Protein AF-A0A5N9G1X0-F1 (afdb_monomer_lite)

Radius of gyration: 13.55 Å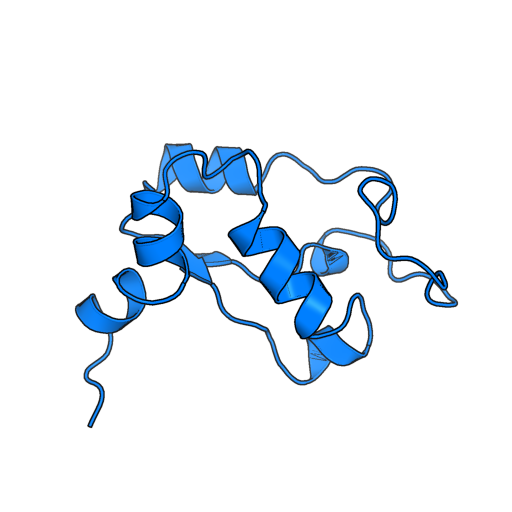; chains: 1; bounding box: 32×28×38 Å

Sequence (94 aa):
YIKIHGLGEFNNRPNALKERFDRDFFDDIPPLLEMAKDSFGYKKIMWGSDYPPVSGREGYRNAMKTAIDNPVFTEPIEVDWIMGRTALTLFDFV

Secondary structure (DSSP, 8-state):
-EEE--GGGGSPPPSS--SS--TTSSS---SHHHHHHHHH-GGGEEE---TTGGGGTT-HHHHHHHHHT-TT--SHHHHHIIIIIHHHHHS---

Structure (mmCIF, N/CA/C/O backbone):
data_AF-A0A5N9G1X0-F1
#
_entry.id   AF-A0A5N9G1X0-F1
#
loop_
_atom_site.group_PDB
_atom_site.id
_atom_site.type_symbol
_atom_site.label_atom_id
_atom_site.label_alt_id
_atom_site.label_comp_id
_atom_site.label_asym_id
_atom_site.label_entity_id
_atom_site.label_seq_id
_atom_site.pdbx_PDB_ins_code
_atom_site.Cartn_x
_atom_site.Cartn_y
_atom_site.Cartn_z
_atom_site.occupancy
_atom_site.B_iso_or_equiv
_atom_site.auth_seq_id
_atom_site.auth_comp_id
_atom_site.auth_asym_id
_atom_site.auth_atom_id
_atom_site.pdbx_PDB_model_num
ATOM 1 N N . TYR A 1 1 ? -11.800 -1.988 3.261 1.00 94.75 1 TYR A N 1
ATOM 2 C CA . TYR A 1 1 ? -10.367 -2.163 3.548 1.00 94.75 1 TYR A CA 1
ATOM 3 C C . TYR A 1 1 ? -9.715 -2.775 2.333 1.00 94.75 1 TYR A C 1
ATOM 5 O O . TYR A 1 1 ? -10.398 -3.505 1.624 1.00 94.75 1 TYR A O 1
ATOM 13 N N . ILE A 1 2 ? -8.450 -2.462 2.081 1.00 96.69 2 ILE A N 1
ATOM 14 C CA . ILE A 1 2 ? -7.699 -2.997 0.945 1.00 96.69 2 ILE A CA 1
ATOM 15 C C . ILE A 1 2 ? -6.270 -3.333 1.368 1.00 96.69 2 ILE A C 1
ATOM 17 O O . ILE A 1 2 ? -5.672 -2.629 2.185 1.00 96.69 2 ILE A O 1
ATOM 21 N N . LYS A 1 3 ? -5.740 -4.421 0.809 1.00 95.69 3 LYS A N 1
ATOM 22 C CA . LYS A 1 3 ? -4.332 -4.795 0.915 1.00 95.69 3 LYS A CA 1
ATOM 23 C C . LYS A 1 3 ? -3.599 -4.344 -0.342 1.00 95.69 3 LYS A C 1
ATO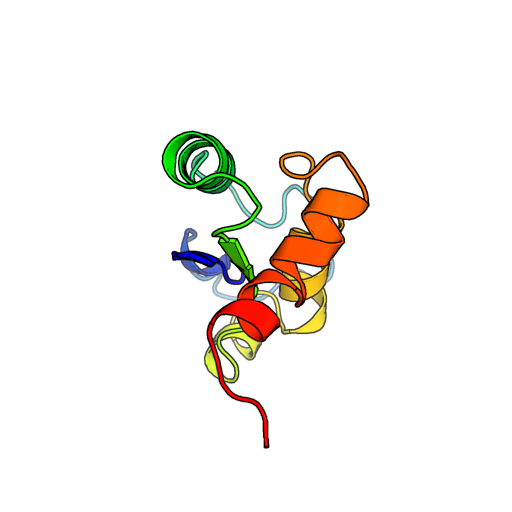M 25 O O . LYS A 1 3 ? -4.040 -4.662 -1.442 1.00 95.69 3 LYS A O 1
ATOM 30 N N . ILE A 1 4 ? -2.478 -3.654 -0.170 1.00 94.25 4 ILE A N 1
ATOM 31 C CA . ILE A 1 4 ? -1.507 -3.371 -1.231 1.00 94.25 4 ILE A CA 1
ATOM 32 C C . ILE A 1 4 ? -0.300 -4.303 -1.089 1.00 94.25 4 ILE A C 1
ATOM 34 O O . ILE A 1 4 ? 0.003 -4.787 0.003 1.00 94.25 4 ILE A O 1
ATOM 38 N N . HIS A 1 5 ? 0.371 -4.582 -2.199 1.00 91.88 5 HIS A N 1
ATOM 39 C CA . HIS A 1 5 ? 1.549 -5.447 -2.273 1.00 91.88 5 HIS A CA 1
ATOM 40 C C . HIS A 1 5 ? 2.639 -4.799 -3.124 1.00 91.88 5 HIS A C 1
ATOM 42 O O . HIS A 1 5 ? 2.543 -3.624 -3.477 1.00 91.88 5 HIS A O 1
ATOM 48 N N . GLY A 1 6 ? 3.678 -5.569 -3.444 1.00 88.38 6 GLY A N 1
ATOM 49 C CA . GLY A 1 6 ? 4.704 -5.150 -4.388 1.00 88.38 6 GLY A CA 1
ATOM 50 C C . GLY A 1 6 ? 4.123 -4.714 -5.741 1.00 88.38 6 GLY A C 1
ATOM 51 O O . GLY A 1 6 ? 3.179 -5.326 -6.248 1.00 88.38 6 GLY A O 1
ATOM 52 N N . LEU A 1 7 ? 4.672 -3.644 -6.322 1.00 83.19 7 LEU A N 1
ATOM 53 C CA . LEU A 1 7 ? 4.206 -3.074 -7.594 1.00 83.19 7 LEU A CA 1
ATOM 54 C C . LEU A 1 7 ? 4.565 -3.938 -8.810 1.00 83.19 7 LEU A C 1
ATOM 56 O O . LEU A 1 7 ? 4.042 -3.716 -9.904 1.00 83.19 7 LEU A O 1
ATOM 60 N N . GLY A 1 8 ? 5.413 -4.953 -8.632 1.00 80.12 8 GLY A N 1
ATOM 61 C CA . GLY A 1 8 ? 5.781 -5.860 -9.709 1.00 80.12 8 GLY A CA 1
ATOM 62 C C . GLY A 1 8 ? 4.640 -6.716 -10.222 1.00 80.12 8 GLY A C 1
ATOM 63 O O . GLY A 1 8 ? 4.745 -7.224 -11.333 1.00 80.12 8 GLY A O 1
ATOM 64 N N . GLU A 1 9 ? 3.544 -6.849 -9.479 1.00 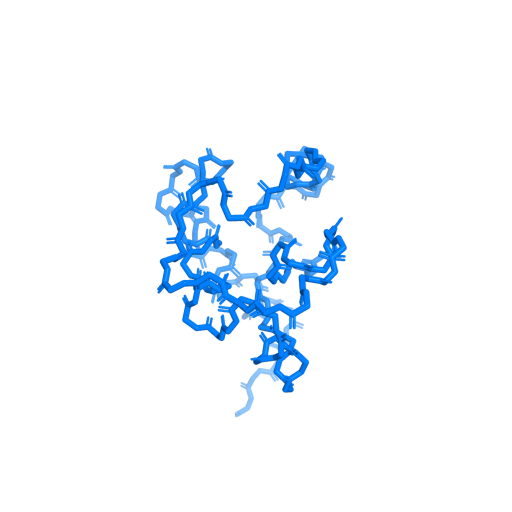81.31 9 GLU A N 1
ATOM 65 C CA . GLU A 1 9 ? 2.327 -7.527 -9.942 1.00 81.31 9 GLU A CA 1
ATOM 66 C C . GLU A 1 9 ? 1.581 -6.749 -11.037 1.00 81.31 9 GLU A C 1
ATOM 68 O O . GLU A 1 9 ? 0.878 -7.358 -11.839 1.00 81.31 9 GLU A O 1
ATOM 73 N N . PHE A 1 10 ? 1.757 -5.426 -11.118 1.00 78.81 10 PHE A N 1
ATOM 74 C CA . PHE A 1 10 ? 1.112 -4.590 -12.143 1.00 78.81 10 PHE A CA 1
ATOM 75 C C . PHE A 1 10 ? 1.862 -4.580 -13.474 1.00 78.81 10 PHE A C 1
ATOM 77 O O . PHE A 1 10 ? 1.354 -4.072 -14.469 1.00 78.81 10 PHE A O 1
ATOM 84 N N . ASN A 1 11 ? 3.067 -5.145 -13.489 1.00 77.19 11 ASN A N 1
ATOM 85 C CA . ASN A 1 11 ? 3.972 -5.105 -14.621 1.00 77.19 11 ASN A CA 1
ATOM 86 C C . ASN A 1 11 ? 4.190 -6.503 -15.199 1.00 77.19 11 ASN A C 1
ATOM 88 O O . ASN A 1 11 ? 4.105 -7.524 -14.502 1.00 77.19 11 ASN A O 1
ATOM 92 N N . ASN A 1 12 ? 4.537 -6.546 -16.486 1.00 78.75 12 ASN A N 1
ATOM 93 C CA . ASN A 1 12 ? 5.022 -7.774 -17.098 1.00 78.75 12 ASN A CA 1
ATOM 94 C C . ASN A 1 12 ? 6.274 -8.239 -16.358 1.00 78.75 12 ASN A C 1
ATOM 96 O O . ASN A 1 12 ? 7.207 -7.468 -16.129 1.00 78.75 12 ASN A O 1
ATOM 100 N N . ARG A 1 13 ? 6.295 -9.517 -15.975 1.00 76.38 13 ARG A N 1
ATOM 101 C CA . ARG A 1 13 ? 7.452 -10.082 -15.287 1.00 76.38 13 ARG A CA 1
ATOM 102 C C . ARG A 1 13 ? 8.647 -10.073 -16.247 1.00 76.38 13 ARG A C 1
ATOM 104 O O . ARG A 1 13 ? 8.554 -10.695 -17.307 1.00 76.38 13 ARG A O 1
ATOM 111 N N . PRO A 1 14 ? 9.767 -9.422 -15.897 1.00 74.38 14 PRO A N 1
ATOM 112 C CA . PRO A 1 14 ? 10.938 -9.433 -16.755 1.00 74.38 14 PRO A CA 1
ATOM 113 C C . PRO A 1 14 ? 11.566 -10.832 -16.776 1.00 74.38 14 PRO A C 1
ATOM 115 O O . PRO A 1 14 ? 11.547 -11.554 -15.777 1.00 74.38 14 PRO A O 1
ATOM 118 N N . ASN A 1 15 ? 12.165 -11.201 -17.911 1.00 78.00 15 ASN A N 1
ATOM 119 C CA . ASN A 1 15 ? 12.851 -12.491 -18.073 1.00 78.00 15 ASN A CA 1
ATOM 120 C C . ASN A 1 15 ? 14.054 -12.645 -17.121 1.00 78.00 15 ASN A C 1
ATOM 122 O O . ASN A 1 15 ? 14.424 -13.763 -16.770 1.00 78.00 15 ASN A O 1
ATOM 126 N N . ALA A 1 16 ? 14.653 -11.529 -16.700 1.00 79.06 16 ALA A N 1
ATOM 127 C CA . ALA A 1 16 ? 15.699 -11.467 -15.688 1.00 79.06 16 ALA A CA 1
ATOM 128 C C . ALA A 1 16 ? 15.537 -10.191 -14.852 1.00 79.06 16 ALA A C 1
ATOM 130 O O . ALA A 1 16 ? 15.141 -9.148 -15.373 1.00 79.06 16 ALA A O 1
ATOM 131 N N . LEU A 1 17 ? 15.850 -10.270 -13.558 1.00 75.25 17 LEU A N 1
ATOM 132 C CA . LEU A 1 17 ? 15.823 -9.104 -12.676 1.00 75.25 17 LEU A CA 1
ATOM 133 C C . LEU A 1 17 ? 17.018 -8.194 -12.964 1.00 75.25 17 LEU A C 1
ATOM 135 O O . LEU A 1 17 ? 18.139 -8.671 -13.154 1.00 75.25 17 LEU A O 1
ATOM 139 N N . LYS A 1 18 ? 16.777 -6.880 -12.972 1.00 73.88 18 LYS A N 1
ATOM 140 C CA . LYS A 1 18 ? 17.849 -5.882 -13.030 1.00 73.88 18 LYS A CA 1
ATOM 141 C C . LYS A 1 18 ? 18.672 -5.958 -11.736 1.00 73.88 18 LYS A C 1
ATOM 143 O O . LYS A 1 18 ? 18.124 -6.194 -10.662 1.00 73.88 18 LYS A O 1
ATOM 148 N N . GLU A 1 19 ? 19.980 -5.717 -11.832 1.00 75.00 19 GLU A N 1
ATOM 149 C CA . GLU A 1 19 ? 20.888 -5.691 -10.669 1.00 75.00 19 GLU A CA 1
ATOM 150 C C . GLU A 1 19 ? 20.465 -4.637 -9.632 1.00 75.00 19 GLU A C 1
ATOM 152 O O . GLU A 1 19 ? 20.630 -4.821 -8.425 1.00 75.00 19 GLU A O 1
ATOM 157 N N . ARG A 1 20 ? 19.894 -3.525 -10.106 1.00 74.19 20 ARG A N 1
ATOM 158 C CA . ARG A 1 20 ? 19.431 -2.415 -9.277 1.00 74.19 20 ARG A CA 1
ATOM 159 C C . ARG A 1 20 ? 17.916 -2.307 -9.338 1.00 74.19 20 ARG A C 1
ATOM 161 O O . ARG A 1 20 ? 17.323 -2.395 -10.408 1.00 74.19 20 ARG A O 1
ATOM 168 N N . PHE A 1 21 ? 17.321 -2.095 -8.168 1.00 74.38 21 PHE A N 1
ATOM 169 C CA . PHE A 1 21 ? 15.924 -1.717 -8.019 1.00 74.38 21 PHE A CA 1
ATOM 170 C C . PHE A 1 21 ? 15.859 -0.199 -7.822 1.00 74.38 21 PHE A C 1
ATOM 172 O O . PHE A 1 21 ? 16.262 0.305 -6.771 1.00 74.38 21 PHE A O 1
ATOM 179 N N . ASP A 1 22 ? 15.426 0.519 -8.854 1.00 72.88 22 ASP A N 1
ATOM 180 C CA . ASP A 1 22 ? 15.267 1.974 -8.883 1.00 72.88 22 ASP A CA 1
ATOM 181 C C . ASP A 1 22 ? 13.844 2.365 -9.326 1.00 72.88 22 ASP A C 1
ATOM 183 O O . ASP A 1 22 ? 12.956 1.516 -9.420 1.00 72.88 22 ASP A O 1
ATOM 187 N N . ARG A 1 23 ? 13.586 3.666 -9.522 1.00 64.81 23 ARG A N 1
ATOM 188 C CA . ARG A 1 23 ? 12.245 4.158 -9.888 1.00 64.81 23 ARG A CA 1
ATOM 189 C C . ARG A 1 23 ? 11.811 3.733 -11.293 1.00 64.81 23 ARG A C 1
ATOM 191 O O . ARG A 1 23 ? 10.614 3.654 -11.528 1.00 64.81 23 ARG A O 1
ATOM 198 N N . ASP A 1 24 ? 12.770 3.400 -12.153 1.00 68.75 24 ASP A N 1
ATOM 199 C CA . ASP A 1 24 ? 12.558 2.947 -13.532 1.00 68.75 24 ASP A CA 1
ATOM 200 C C . ASP A 1 24 ? 12.656 1.409 -13.620 1.00 68.75 24 ASP A C 1
ATOM 202 O O . ASP A 1 24 ? 12.877 0.806 -14.681 1.00 68.75 24 ASP A O 1
ATOM 206 N N . PHE A 1 25 ? 12.550 0.729 -12.469 1.00 72.88 25 PHE A N 1
ATOM 207 C CA . PHE A 1 25 ? 12.532 -0.726 -12.418 1.00 72.88 25 PHE A CA 1
ATOM 208 C C . PHE A 1 25 ? 11.313 -1.285 -13.159 1.00 72.88 25 PHE A C 1
ATOM 210 O O . PHE A 1 25 ? 11.421 -2.328 -13.804 1.00 72.88 25 PHE A O 1
ATOM 217 N N . PHE A 1 26 ? 10.197 -0.560 -13.100 1.00 73.81 26 PHE A N 1
ATOM 218 C CA . PHE A 1 26 ? 8.958 -0.834 -13.817 1.00 73.81 26 PHE A CA 1
ATOM 219 C C . PHE A 1 26 ? 8.758 0.194 -14.934 1.00 73.81 26 PHE A C 1
ATOM 221 O O . PHE A 1 26 ? 9.179 1.336 -14.775 1.00 73.81 26 PHE A O 1
ATOM 228 N N . ASP A 1 27 ? 8.137 -0.215 -16.043 1.00 74.81 27 ASP A N 1
ATOM 229 C CA . ASP A 1 27 ? 7.957 0.655 -17.213 1.00 74.81 27 ASP A CA 1
ATOM 230 C C . ASP A 1 27 ? 6.929 1.759 -16.926 1.00 74.81 27 ASP A C 1
ATOM 232 O O . ASP A 1 27 ? 7.261 2.940 -16.894 1.00 74.81 27 ASP A O 1
ATOM 236 N N . ASP A 1 28 ? 5.679 1.357 -16.695 1.00 77.31 28 ASP A N 1
ATOM 237 C CA . ASP A 1 28 ? 4.564 2.241 -16.372 1.00 77.31 28 ASP A CA 1
ATOM 238 C C . ASP A 1 28 ? 3.745 1.590 -15.258 1.00 77.31 28 ASP A C 1
ATOM 240 O O . ASP A 1 28 ? 3.228 0.480 -15.408 1.00 77.31 28 ASP A O 1
ATOM 244 N N . 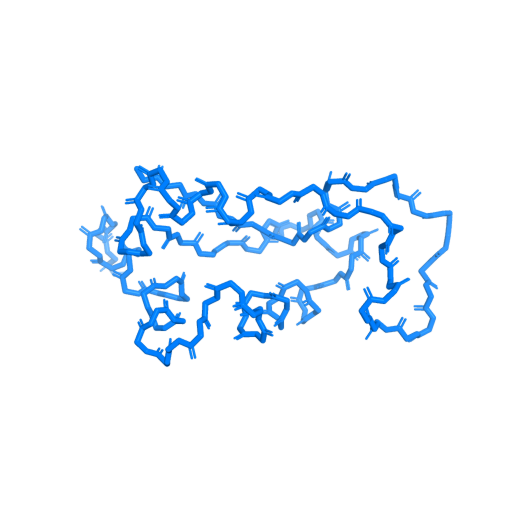ILE A 1 29 ? 3.668 2.259 -14.108 1.00 77.94 29 ILE A N 1
ATOM 245 C CA . ILE A 1 29 ? 2.845 1.808 -12.990 1.00 77.94 29 ILE A CA 1
ATOM 246 C C . ILE A 1 29 ? 1.564 2.640 -13.025 1.00 77.94 29 ILE A C 1
ATOM 248 O O . ILE A 1 29 ? 1.629 3.845 -12.771 1.00 77.94 29 ILE A O 1
ATOM 252 N N . PRO A 1 30 ? 0.393 2.028 -13.279 1.00 83.56 30 PRO A N 1
ATOM 253 C CA . PRO A 1 30 ? -0.864 2.760 -13.231 1.00 83.56 30 PRO A CA 1
ATOM 254 C C . PRO A 1 30 ? -1.074 3.374 -11.832 1.00 83.56 30 PRO A C 1
ATOM 256 O O . PRO A 1 30 ? -0.600 2.790 -10.851 1.00 83.56 30 PRO A O 1
ATOM 259 N N . PRO A 1 31 ? -1.817 4.492 -11.697 1.00 90.38 31 PRO A N 1
ATOM 260 C CA . PRO A 1 31 ? -1.945 5.265 -10.452 1.00 90.38 31 PRO A CA 1
ATOM 261 C C . PRO A 1 31 ? -2.867 4.591 -9.413 1.00 90.38 31 PRO A C 1
ATOM 263 O O . PRO A 1 31 ? -3.789 5.182 -8.850 1.00 90.38 31 PRO A O 1
ATOM 266 N N . LEU A 1 32 ? -2.684 3.289 -9.196 1.00 90.00 32 LEU A N 1
ATOM 267 C CA . LEU A 1 32 ? -3.546 2.450 -8.370 1.00 90.00 32 LEU A CA 1
ATOM 268 C C . LEU A 1 32 ? -3.405 2.781 -6.888 1.00 90.00 32 LEU A C 1
ATOM 270 O O . LEU A 1 32 ? -4.364 2.610 -6.138 1.00 90.00 32 LEU A O 1
ATOM 274 N N . LEU A 1 33 ? -2.232 3.249 -6.458 1.00 91.88 33 LEU A N 1
ATOM 275 C CA . LEU A 1 33 ? -2.016 3.656 -5.072 1.00 91.88 33 LEU A CA 1
ATOM 276 C C . LEU A 1 33 ? -2.741 4.967 -4.767 1.00 91.88 33 LEU A C 1
ATOM 278 O O . LEU A 1 33 ? -3.379 5.071 -3.721 1.00 91.88 33 LEU A O 1
ATOM 282 N N . GLU A 1 34 ? -2.706 5.922 -5.691 1.00 94.94 34 GLU A N 1
ATOM 283 C CA . GLU A 1 34 ? -3.460 7.172 -5.649 1.00 94.94 34 GLU A CA 1
ATOM 284 C C . GLU A 1 34 ? -4.957 6.867 -5.594 1.00 94.94 34 GLU A C 1
ATOM 286 O O . GLU A 1 34 ? -5.642 7.265 -4.653 1.00 94.94 34 GLU A O 1
ATOM 291 N N . MET A 1 35 ? -5.448 6.040 -6.523 1.00 95.94 35 MET A N 1
ATOM 292 C CA . MET A 1 35 ? -6.850 5.615 -6.554 1.00 95.94 35 MET A CA 1
ATOM 293 C C . MET A 1 35 ? -7.272 4.903 -5.262 1.00 95.94 35 MET A C 1
ATOM 295 O O . MET A 1 35 ? -8.382 5.119 -4.765 1.00 95.94 35 MET A O 1
ATOM 299 N N . ALA A 1 36 ? -6.405 4.053 -4.702 1.00 95.12 36 ALA A N 1
ATOM 300 C CA . ALA A 1 36 ? -6.671 3.371 -3.442 1.00 95.12 36 ALA A CA 1
ATOM 301 C C . ALA A 1 36 ? -6.738 4.363 -2.275 1.00 95.12 36 ALA A C 1
ATOM 303 O O . ALA A 1 36 ? -7.653 4.271 -1.451 1.00 95.12 36 ALA A O 1
ATOM 304 N N . LYS A 1 37 ? -5.809 5.324 -2.209 1.00 96.12 37 LYS A N 1
ATOM 305 C CA . LYS A 1 37 ? -5.796 6.371 -1.182 1.00 96.12 37 LYS A CA 1
ATOM 306 C C . LYS A 1 37 ? -7.054 7.232 -1.258 1.00 96.12 37 LYS A C 1
ATOM 308 O O . LYS A 1 37 ? -7.699 7.407 -0.226 1.00 96.12 37 LYS A O 1
ATOM 313 N N . ASP A 1 38 ? -7.444 7.671 -2.450 1.00 97.62 38 ASP A N 1
ATOM 314 C CA . ASP A 1 38 ? -8.630 8.506 -2.670 1.00 97.62 38 ASP A CA 1
ATOM 315 C C . ASP A 1 38 ? -9.932 7.766 -2.335 1.00 97.62 38 ASP A C 1
ATOM 317 O O . ASP A 1 38 ? -10.836 8.326 -1.715 1.00 97.62 38 ASP A O 1
ATOM 321 N N . SER A 1 39 ? -10.025 6.483 -2.693 1.00 97.94 39 SER A N 1
ATOM 322 C CA . SER A 1 39 ? -11.259 5.704 -2.522 1.00 97.94 39 SER A CA 1
ATOM 323 C C . SER A 1 39 ? -11.441 5.159 -1.103 1.00 97.94 39 SER A C 1
ATOM 325 O O . SER A 1 39 ? -12.558 5.113 -0.584 1.00 97.94 39 SER A O 1
ATOM 327 N N . PHE A 1 40 ? -10.363 4.694 -0.466 1.00 97.62 40 PHE A N 1
ATOM 328 C CA . PHE A 1 40 ? -10.437 4.018 0.835 1.00 97.62 40 PHE A CA 1
ATOM 329 C C . PHE A 1 40 ? -9.983 4.899 2.002 1.00 97.62 40 PHE A C 1
ATOM 331 O O . PHE A 1 40 ? -10.457 4.704 3.126 1.00 97.62 40 PHE A O 1
ATOM 338 N N . GLY A 1 41 ? -9.076 5.845 1.757 1.00 97.50 41 GLY A N 1
ATOM 339 C CA . GLY A 1 41 ? -8.320 6.548 2.788 1.00 97.50 41 GLY A CA 1
ATOM 340 C C . GLY A 1 41 ? -7.224 5.674 3.410 1.00 97.50 41 GLY A C 1
ATOM 341 O O . GLY A 1 41 ? -7.401 4.471 3.620 1.00 97.50 41 GLY A O 1
ATOM 342 N N . TYR A 1 42 ? -6.093 6.286 3.776 1.00 96.62 42 TYR A N 1
ATOM 343 C CA . TYR A 1 42 ? -4.900 5.572 4.264 1.00 96.62 42 TYR A CA 1
ATOM 344 C C . TYR A 1 42 ? -5.161 4.671 5.489 1.00 96.62 42 TYR A C 1
ATOM 346 O O . TYR A 1 42 ? -4.561 3.609 5.609 1.00 96.62 42 TYR A O 1
ATOM 354 N N . LYS A 1 43 ? -6.119 5.022 6.363 1.00 98.00 43 LYS A N 1
ATOM 355 C CA . LYS A 1 43 ? -6.493 4.222 7.553 1.00 98.00 43 LYS A CA 1
ATOM 356 C C . LYS A 1 43 ? -7.200 2.900 7.231 1.00 98.00 43 LYS A C 1
ATOM 358 O O . LYS A 1 43 ? -7.509 2.129 8.135 1.00 98.00 43 LYS A O 1
ATOM 363 N N . LYS A 1 44 ? -7.546 2.670 5.962 1.00 98.12 44 LYS A N 1
ATOM 364 C CA . LYS A 1 44 ? -8.186 1.438 5.480 1.00 98.12 44 LYS A CA 1
ATOM 365 C C . LYS A 1 44 ? -7.308 0.671 4.489 1.00 98.12 44 LYS A C 1
ATOM 367 O O . LYS A 1 44 ? -7.790 -0.304 3.905 1.00 98.12 44 LYS A O 1
ATOM 372 N N . ILE A 1 45 ? -6.056 1.095 4.320 1.00 97.75 45 ILE A N 1
ATOM 373 C CA . ILE A 1 45 ? -5.039 0.451 3.490 1.00 97.75 45 ILE A CA 1
ATOM 374 C C . ILE A 1 45 ? -4.052 -0.270 4.411 1.00 97.75 45 ILE A C 1
ATOM 376 O O . ILE A 1 45 ? -3.648 0.279 5.435 1.00 97.75 45 ILE A O 1
ATOM 380 N N . MET A 1 46 ? -3.669 -1.493 4.053 1.00 97.50 46 MET A N 1
ATOM 381 C CA . MET A 1 46 ? -2.595 -2.240 4.710 1.00 97.50 46 MET A CA 1
ATOM 382 C C . MET A 1 46 ? -1.619 -2.789 3.672 1.00 97.50 46 MET A C 1
ATOM 384 O O . MET A 1 46 ? -2.029 -3.182 2.581 1.00 97.50 46 MET A O 1
ATOM 388 N N . TRP A 1 47 ? -0.340 -2.853 4.005 1.00 96.81 47 TRP A N 1
ATOM 389 C CA . TRP A 1 47 ? 0.656 -3.529 3.190 1.00 96.81 47 TRP A CA 1
ATOM 390 C C . TRP A 1 47 ? 0.743 -5.010 3.562 1.00 96.81 47 TRP A C 1
ATOM 392 O O . TRP A 1 47 ? 0.706 -5.379 4.734 1.00 96.81 47 TRP A O 1
ATOM 402 N N . GLY A 1 48 ? 0.887 -5.864 2.554 1.00 96.38 48 GLY A N 1
ATOM 403 C CA . GLY A 1 48 ? 1.214 -7.273 2.726 1.00 96.38 48 GLY A CA 1
ATOM 404 C C . GLY A 1 48 ? 2.130 -7.742 1.605 1.00 96.38 48 GLY A C 1
ATOM 405 O O . GLY A 1 48 ? 1.884 -7.456 0.434 1.00 96.38 48 GLY A O 1
ATOM 406 N N . SER A 1 49 ? 3.176 -8.484 1.953 1.00 94.56 49 SER A N 1
ATOM 407 C CA . SER A 1 49 ? 4.260 -8.815 1.023 1.00 94.56 49 SER A CA 1
ATOM 408 C C . SER A 1 49 ? 3.845 -9.694 -0.151 1.00 94.56 49 SER A C 1
ATOM 410 O O . SER A 1 49 ? 4.465 -9.598 -1.198 1.00 94.56 49 SER A O 1
ATOM 412 N N . ASP A 1 50 ? 2.828 -10.543 0.016 1.00 93.38 50 ASP A N 1
ATOM 413 C CA . ASP A 1 50 ? 2.560 -11.653 -0.909 1.00 93.38 50 ASP A CA 1
ATOM 414 C C . ASP A 1 50 ? 3.746 -12.625 -1.030 1.00 93.38 50 ASP A C 1
ATOM 416 O O . ASP A 1 50 ? 4.113 -13.098 -2.102 1.00 93.38 50 ASP A O 1
ATOM 420 N N . TYR A 1 51 ? 4.409 -12.906 0.092 1.00 92.69 51 TYR A N 1
ATOM 421 C CA . TYR A 1 51 ? 5.402 -13.973 0.151 1.00 92.69 51 TYR A CA 1
ATOM 422 C C . TYR A 1 51 ? 4.725 -15.359 0.099 1.00 92.69 51 TYR A C 1
ATOM 424 O O . TYR A 1 51 ? 3.729 -15.551 0.801 1.00 92.69 51 TYR A O 1
ATOM 432 N N . PRO A 1 52 ? 5.257 -16.350 -0.656 1.00 92.88 52 PRO A N 1
ATOM 433 C CA . PRO A 1 52 ? 6.501 -16.329 -1.442 1.00 92.88 52 PRO A CA 1
ATOM 434 C C . PRO A 1 52 ? 6.479 -15.715 -2.864 1.00 92.88 52 PRO A C 1
ATOM 436 O O . PRO A 1 52 ? 7.581 -15.416 -3.335 1.00 92.88 52 PRO A O 1
ATOM 439 N N . PRO A 1 53 ? 5.344 -15.498 -3.570 1.00 88.94 53 PRO A N 1
ATOM 440 C CA . PRO A 1 53 ? 5.340 -14.940 -4.932 1.00 88.94 53 PRO A CA 1
ATOM 441 C C . PRO A 1 53 ? 6.238 -13.715 -5.167 1.00 88.94 53 PRO A C 1
ATOM 443 O O . PRO A 1 53 ? 6.992 -13.686 -6.144 1.00 88.94 53 PRO A O 1
ATOM 446 N N . VAL A 1 54 ? 6.250 -12.755 -4.237 1.00 90.00 54 VAL A N 1
ATOM 447 C CA . VAL A 1 54 ? 7.042 -11.513 -4.345 1.00 90.00 54 VAL A CA 1
ATOM 448 C C . VAL A 1 54 ? 8.545 -11.745 -4.542 1.00 90.00 54 VAL A C 1
ATOM 450 O O . VAL A 1 54 ? 9.227 -10.927 -5.158 1.00 90.00 54 VAL A O 1
ATOM 453 N N . SER A 1 55 ? 9.085 -12.877 -4.074 1.00 88.75 55 SER A N 1
ATOM 454 C CA . SER A 1 55 ? 10.497 -13.241 -4.257 1.00 88.75 55 SER A CA 1
ATOM 455 C C . SER A 1 55 ? 10.882 -13.461 -5.719 1.00 88.75 55 SER A C 1
ATOM 457 O O . SER A 1 55 ? 12.039 -13.258 -6.070 1.00 88.75 55 SER A O 1
ATOM 459 N N . GLY A 1 56 ? 9.935 -13.868 -6.570 1.00 84.50 56 GLY A N 1
ATOM 460 C CA . GLY A 1 56 ? 10.164 -14.080 -8.001 1.00 84.50 56 GLY A CA 1
ATOM 461 C C . GLY A 1 56 ? 10.052 -12.813 -8.853 1.00 84.50 56 GLY A C 1
ATOM 462 O O . GLY A 1 56 ? 10.268 -12.891 -10.068 1.00 84.50 56 GLY A O 1
ATOM 463 N N . ARG A 1 57 ? 9.685 -11.687 -8.233 1.00 85.44 57 ARG A N 1
ATOM 464 C CA . ARG A 1 57 ? 9.535 -10.372 -8.857 1.00 85.44 57 ARG A CA 1
ATOM 465 C C . ARG A 1 57 ? 10.567 -9.411 -8.266 1.00 85.44 57 ARG A C 1
ATOM 467 O O . ARG A 1 57 ? 11.757 -9.640 -8.410 1.00 85.44 57 ARG A O 1
ATOM 474 N N . GLU A 1 58 ? 10.157 -8.357 -7.578 1.00 85.94 58 GLU A N 1
ATOM 475 C CA . GLU A 1 58 ? 11.067 -7.373 -6.992 1.00 85.94 58 GLU A CA 1
ATOM 476 C C . GLU A 1 58 ? 11.795 -7.857 -5.728 1.00 85.94 58 GLU A C 1
ATOM 478 O O . GLU A 1 58 ? 12.815 -7.282 -5.349 1.00 85.94 58 GLU A O 1
ATOM 483 N N . GLY A 1 59 ? 11.304 -8.906 -5.066 1.00 89.44 59 GLY A N 1
ATOM 484 C CA . GLY A 1 59 ? 11.815 -9.379 -3.784 1.00 89.44 59 GLY A CA 1
ATOM 485 C C . GLY A 1 59 ? 11.247 -8.618 -2.581 1.00 89.44 59 GLY A C 1
ATOM 486 O O . GLY A 1 59 ? 10.901 -7.440 -2.657 1.00 89.44 59 GLY A O 1
ATOM 487 N N . TYR A 1 60 ? 11.188 -9.297 -1.429 1.00 92.69 60 TYR A N 1
ATOM 488 C CA . TYR A 1 60 ? 10.528 -8.796 -0.212 1.00 92.69 60 TYR A CA 1
ATOM 489 C C . TYR A 1 60 ? 11.002 -7.396 0.206 1.00 92.69 60 TYR A C 1
ATOM 491 O O . TYR A 1 60 ? 10.195 -6.502 0.450 1.00 92.69 60 TYR A O 1
ATOM 499 N N . ARG A 1 61 ? 12.326 -7.191 0.271 1.00 91.94 61 ARG A N 1
ATOM 500 C CA . ARG A 1 61 ? 12.924 -5.917 0.699 1.00 91.94 61 ARG A CA 1
ATOM 501 C C . ARG A 1 61 ? 12.497 -4.759 -0.199 1.00 91.94 61 ARG A C 1
ATOM 503 O O . ARG A 1 61 ? 12.210 -3.681 0.311 1.00 91.94 61 ARG A O 1
ATOM 510 N N . ASN A 1 62 ? 12.487 -4.976 -1.510 1.00 89.62 62 ASN A N 1
ATOM 511 C CA . ASN A 1 62 ? 12.165 -3.930 -2.471 1.00 89.62 62 ASN A CA 1
ATOM 512 C C . ASN A 1 62 ? 10.665 -3.628 -2.446 1.00 89.62 62 ASN A C 1
ATOM 514 O O . ASN A 1 62 ? 10.305 -2.469 -2.294 1.00 89.62 62 ASN A O 1
ATOM 518 N N . ALA A 1 63 ? 9.805 -4.654 -2.431 1.00 91.12 63 ALA A N 1
ATOM 519 C CA . ALA A 1 63 ? 8.357 -4.479 -2.286 1.00 91.12 63 ALA A CA 1
ATOM 520 C C . ALA A 1 63 ? 7.972 -3.710 -1.009 1.00 91.12 63 ALA A C 1
ATOM 522 O O . ALA A 1 63 ? 7.075 -2.869 -1.032 1.00 91.12 63 ALA A O 1
ATOM 523 N N . MET A 1 64 ? 8.657 -3.982 0.106 1.00 93.88 64 MET A N 1
ATOM 524 C CA . MET A 1 64 ? 8.460 -3.259 1.364 1.00 93.88 64 MET A CA 1
ATOM 525 C C . MET A 1 64 ? 8.889 -1.792 1.242 1.00 93.88 64 MET A C 1
ATOM 527 O O . MET A 1 64 ? 8.135 -0.895 1.613 1.00 93.88 64 MET A O 1
ATOM 531 N N . LYS A 1 65 ? 10.079 -1.532 0.687 1.00 91.31 65 LYS A N 1
ATOM 532 C CA . LYS A 1 65 ? 10.570 -0.166 0.463 1.00 91.31 65 LYS A CA 1
ATOM 533 C C . LYS A 1 65 ? 9.659 0.638 -0.451 1.00 91.31 65 LYS A C 1
ATOM 535 O O . LYS A 1 65 ? 9.408 1.798 -0.171 1.00 91.31 65 LYS A O 1
ATOM 540 N N . THR A 1 66 ? 9.107 0.024 -1.491 1.00 87.00 66 THR A N 1
ATOM 541 C CA . THR A 1 66 ? 8.180 0.697 -2.403 1.00 87.00 66 THR A CA 1
ATOM 542 C C . THR A 1 66 ? 6.900 1.172 -1.719 1.00 87.00 66 THR A C 1
ATOM 544 O O . THR A 1 66 ? 6.295 2.117 -2.211 1.00 87.00 66 THR A O 1
ATOM 547 N N . ALA A 1 67 ? 6.487 0.556 -0.607 1.00 89.75 67 ALA A N 1
ATOM 548 C CA . ALA A 1 67 ? 5.366 1.040 0.195 1.00 89.75 67 ALA A CA 1
ATOM 549 C C . ALA A 1 67 ? 5.786 2.136 1.188 1.00 89.75 67 ALA A C 1
ATOM 551 O O . ALA A 1 67 ? 5.059 3.112 1.346 1.00 89.75 67 ALA A O 1
ATOM 552 N N . ILE A 1 68 ? 6.955 1.990 1.825 1.00 92.50 68 ILE A N 1
ATOM 553 C CA . ILE A 1 68 ? 7.488 2.947 2.812 1.00 92.50 68 ILE A CA 1
ATOM 554 C C . ILE A 1 68 ? 7.898 4.270 2.155 1.00 92.50 68 ILE A C 1
ATOM 556 O O . ILE A 1 68 ? 7.565 5.336 2.657 1.00 92.50 68 ILE A O 1
ATOM 560 N N . ASP A 1 69 ? 8.609 4.194 1.031 1.00 90.94 69 ASP A N 1
ATOM 561 C CA . ASP A 1 69 ? 9.215 5.338 0.344 1.00 90.94 69 ASP A CA 1
ATOM 562 C C . ASP A 1 69 ? 8.291 5.903 -0.760 1.00 90.94 69 ASP A C 1
ATOM 564 O O . ASP A 1 69 ? 8.728 6.685 -1.609 1.00 90.94 69 ASP A O 1
ATOM 568 N N . ASN A 1 70 ? 7.022 5.474 -0.805 1.00 89.12 70 ASN A N 1
ATOM 569 C CA . ASN A 1 70 ? 6.102 5.859 -1.869 1.00 89.12 70 ASN A CA 1
ATOM 570 C C . ASN A 1 70 ? 5.660 7.325 -1.736 1.00 89.12 70 ASN A C 1
ATOM 572 O O . ASN A 1 70 ? 5.110 7.689 -0.696 1.00 89.12 70 ASN A O 1
ATOM 576 N N . PRO A 1 71 ? 5.766 8.155 -2.790 1.00 91.56 71 PRO A N 1
ATOM 577 C CA . PRO A 1 71 ? 5.323 9.547 -2.726 1.00 91.56 71 PRO A CA 1
ATOM 578 C C . PRO A 1 71 ? 3.806 9.710 -2.542 1.00 91.56 71 PRO A C 1
ATOM 580 O O . PRO A 1 71 ? 3.367 10.797 -2.183 1.00 91.56 71 PRO A O 1
ATOM 583 N N . VAL A 1 72 ? 2.999 8.664 -2.752 1.00 93.31 72 VAL A N 1
ATOM 584 C CA . VAL A 1 72 ? 1.554 8.697 -2.469 1.00 93.31 72 VAL A CA 1
ATOM 585 C C . VAL A 1 72 ? 1.272 8.817 -0.967 1.00 93.31 72 VAL A C 1
ATOM 587 O O . VAL A 1 72 ? 0.257 9.400 -0.578 1.00 93.31 72 VAL A O 1
ATOM 590 N N . PHE A 1 73 ? 2.155 8.302 -0.109 1.00 93.25 73 PHE A N 1
ATOM 591 C CA . PHE A 1 73 ? 2.009 8.323 1.349 1.00 93.25 73 PHE A CA 1
ATO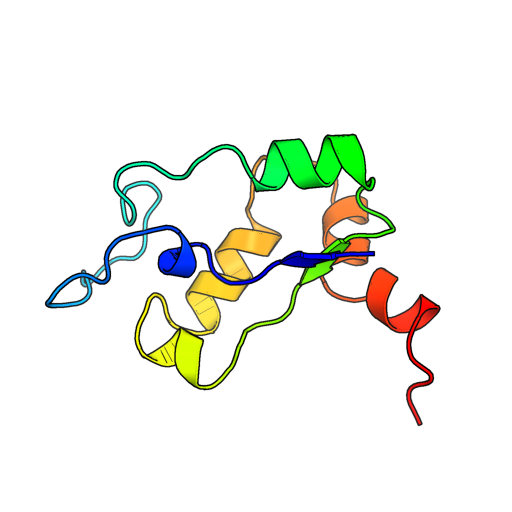M 592 C C . PHE A 1 73 ? 3.056 9.263 1.951 1.00 93.25 73 PHE A C 1
ATOM 594 O O . PHE A 1 73 ? 4.134 8.844 2.360 1.00 93.25 73 PHE A O 1
ATOM 601 N N . THR A 1 74 ? 2.758 10.562 1.936 1.00 90.25 74 THR A N 1
ATOM 602 C CA . THR A 1 74 ? 3.740 11.621 2.215 1.00 90.25 74 THR A CA 1
ATOM 603 C C . THR A 1 74 ? 4.018 11.814 3.698 1.00 90.25 74 THR A C 1
ATOM 605 O O . THR A 1 74 ? 5.107 12.248 4.067 1.00 90.25 74 THR A O 1
ATOM 608 N N . GLU A 1 75 ? 3.041 11.515 4.556 1.00 94.94 75 GLU A N 1
ATOM 609 C CA . GLU A 1 75 ? 3.162 11.749 5.992 1.00 94.94 75 GLU A CA 1
ATOM 610 C C . GLU A 1 75 ? 3.603 10.474 6.728 1.00 94.94 75 GLU A C 1
ATOM 612 O O . GLU A 1 75 ? 3.036 9.405 6.483 1.00 94.94 75 GLU A O 1
ATOM 617 N N . PRO A 1 76 ? 4.513 10.560 7.720 1.00 95.62 76 PRO A N 1
ATOM 618 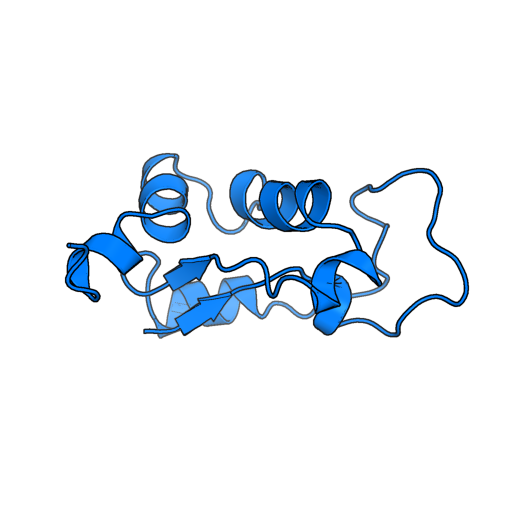C CA . PRO A 1 76 ? 4.946 9.396 8.502 1.00 95.62 76 PRO A CA 1
ATOM 619 C C . PRO A 1 76 ? 3.785 8.615 9.128 1.00 95.62 76 PRO A C 1
ATOM 621 O O . PRO A 1 76 ? 3.815 7.389 9.215 1.00 95.62 76 PRO A O 1
ATOM 624 N N . ILE A 1 77 ? 2.719 9.320 9.522 1.00 97.50 77 ILE A N 1
ATOM 625 C CA . ILE A 1 77 ? 1.525 8.685 10.080 1.00 97.50 77 ILE A CA 1
ATOM 626 C C . ILE A 1 77 ? 0.796 7.812 9.051 1.00 97.50 77 ILE A C 1
ATOM 628 O O . ILE A 1 77 ? 0.242 6.785 9.426 1.00 97.50 77 ILE A O 1
ATOM 632 N N . GLU A 1 78 ? 0.789 8.174 7.767 1.00 97.44 78 GLU A N 1
ATOM 633 C CA . GLU A 1 78 ? 0.165 7.354 6.722 1.00 97.44 78 GLU A CA 1
ATOM 634 C C . GLU A 1 78 ? 0.915 6.033 6.561 1.00 97.44 78 GLU A C 1
ATOM 636 O O . GLU A 1 78 ? 0.288 4.972 6.546 1.00 97.44 78 GLU A O 1
ATOM 641 N N . VAL A 1 79 ? 2.250 6.096 6.541 1.00 96.75 79 VAL A N 1
ATOM 642 C CA . VAL A 1 79 ? 3.118 4.914 6.479 1.00 96.75 79 VAL A CA 1
ATOM 643 C C . VAL A 1 79 ? 2.883 4.005 7.687 1.00 96.75 79 VAL A C 1
ATOM 645 O O . VAL A 1 79 ? 2.692 2.805 7.508 1.00 96.75 79 VAL A O 1
ATOM 648 N N . ASP A 1 80 ? 2.789 4.554 8.901 1.00 97.88 80 ASP A N 1
ATOM 649 C CA . ASP A 1 80 ? 2.463 3.789 10.115 1.00 97.88 80 ASP A CA 1
ATOM 650 C C . ASP A 1 80 ? 1.136 3.014 9.993 1.00 97.88 80 ASP A C 1
ATOM 652 O O . ASP A 1 80 ? 1.025 1.859 10.422 1.00 97.88 80 ASP A O 1
ATOM 656 N N . TRP A 1 81 ? 0.101 3.649 9.430 1.00 98.06 81 TRP A N 1
ATOM 657 C CA . TRP A 1 81 ? -1.191 2.995 9.210 1.00 98.06 81 TRP A CA 1
ATOM 658 C C . TRP A 1 81 ? -1.074 1.836 8.231 1.00 98.06 81 TRP A C 1
ATOM 660 O O . TRP A 1 81 ? -1.520 0.726 8.533 1.00 98.06 81 TRP A O 1
ATOM 670 N N . ILE A 1 82 ? -0.417 2.081 7.104 1.00 97.25 82 ILE A N 1
ATOM 671 C CA . ILE A 1 82 ? -0.264 1.114 6.021 1.00 97.25 82 ILE A CA 1
ATOM 672 C C . ILE A 1 82 ? 0.600 -0.068 6.454 1.00 97.25 82 ILE A C 1
ATOM 674 O O . ILE A 1 82 ? 0.258 -1.213 6.170 1.00 97.25 82 ILE A O 1
ATOM 678 N N . MET A 1 83 ? 1.685 0.184 7.181 1.00 97.00 83 MET A N 1
ATOM 679 C CA . MET A 1 83 ? 2.648 -0.844 7.571 1.00 97.00 83 MET A CA 1
ATOM 680 C C . MET A 1 83 ? 2.224 -1.656 8.799 1.00 97.00 83 MET A C 1
ATOM 682 O O . MET A 1 83 ? 2.875 -2.652 9.108 1.00 97.00 83 MET A O 1
ATOM 686 N N . GLY A 1 84 ? 1.139 -1.290 9.494 1.00 96.19 84 GLY A N 1
ATOM 687 C CA . GLY A 1 84 ? 0.663 -2.121 10.600 1.00 96.19 84 GLY A CA 1
ATOM 688 C C . GLY A 1 84 ? -0.595 -1.665 11.327 1.00 96.19 84 GLY A C 1
ATOM 689 O O . GLY A 1 84 ? -1.408 -2.520 11.681 1.00 96.19 84 GLY A O 1
ATOM 690 N N . ARG A 1 85 ? -0.821 -0.359 11.553 1.00 97.69 85 ARG A N 1
ATOM 691 C CA . ARG A 1 85 ? -1.955 0.048 12.416 1.00 97.69 85 ARG A CA 1
ATOM 692 C C . ARG A 1 85 ? -3.306 -0.346 11.830 1.00 97.69 85 ARG A C 1
ATOM 694 O O . ARG A 1 85 ? -4.172 -0.769 12.586 1.00 97.69 85 ARG A O 1
ATOM 701 N N . THR A 1 86 ? -3.483 -0.280 10.509 1.00 98.06 86 THR A N 1
ATOM 702 C CA . THR A 1 86 ? -4.725 -0.736 9.868 1.00 98.06 86 THR A CA 1
ATOM 703 C C . THR A 1 86 ? -5.001 -2.201 10.209 1.00 98.06 86 THR A C 1
ATOM 705 O O . THR A 1 86 ? -6.111 -2.530 10.624 1.00 98.06 86 THR A O 1
ATOM 708 N N . ALA A 1 87 ? -3.992 -3.072 10.107 1.00 97.38 87 ALA A N 1
ATOM 709 C CA . ALA A 1 87 ? -4.130 -4.489 10.431 1.00 97.38 87 ALA A CA 1
ATOM 710 C C . ALA A 1 87 ? -4.487 -4.701 11.911 1.00 97.38 87 ALA A C 1
ATOM 712 O O . ALA A 1 87 ? -5.409 -5.459 12.196 1.00 97.38 87 ALA A O 1
ATOM 713 N N . LEU A 1 88 ? -3.837 -3.977 12.832 1.00 96.88 88 LEU A N 1
ATOM 714 C CA . LEU A 1 88 ? -4.110 -4.041 14.279 1.00 96.88 88 LEU A CA 1
ATOM 715 C C . LEU A 1 88 ? -5.544 -3.642 14.658 1.00 96.88 88 LEU A C 1
ATOM 717 O O . LEU A 1 88 ? -6.026 -4.033 15.713 1.00 96.88 88 LEU A O 1
ATOM 721 N N . THR A 1 89 ? -6.234 -2.857 13.825 1.00 95.69 89 THR A N 1
ATOM 722 C CA . THR A 1 89 ? -7.654 -2.522 14.054 1.00 95.69 89 THR A CA 1
ATOM 723 C C . THR A 1 89 ? -8.642 -3.550 13.508 1.00 95.69 89 THR A C 1
ATOM 725 O O . THR A 1 89 ? -9.829 -3.469 13.810 1.00 95.69 89 THR A O 1
ATOM 728 N N . LEU A 1 90 ? -8.179 -4.463 12.653 1.00 95.75 90 LEU A N 1
ATOM 729 C CA . LEU A 1 90 ? -9.024 -5.368 11.872 1.00 95.75 90 LEU A CA 1
ATOM 730 C C . LEU A 1 90 ? -8.910 -6.813 12.316 1.00 95.75 90 LEU A C 1
ATOM 732 O O . LEU A 1 90 ? -9.908 -7.529 12.330 1.00 95.75 90 LEU A O 1
ATOM 736 N N . PHE A 1 91 ? -7.687 -7.243 12.596 1.00 95.31 91 PHE A N 1
ATOM 737 C CA . PHE A 1 91 ? -7.392 -8.604 12.993 1.00 95.31 91 PHE A CA 1
ATOM 738 C C . PHE A 1 91 ? -7.159 -8.647 14.492 1.00 95.31 91 PHE A C 1
ATOM 740 O O . PHE A 1 91 ? -6.495 -7.778 15.057 1.00 95.31 91 PHE A O 1
ATOM 747 N N . ASP A 1 92 ? -7.694 -9.691 15.109 1.00 94.38 92 ASP A N 1
ATOM 748 C CA . ASP A 1 92 ? -7.395 -10.024 16.489 1.00 94.38 92 ASP A CA 1
ATOM 749 C C . ASP A 1 92 ? -6.079 -10.810 16.511 1.00 94.38 92 ASP A C 1
ATOM 751 O O . ASP A 1 92 ? -6.025 -11.972 16.098 1.00 94.38 92 ASP A O 1
ATOM 755 N N . PHE A 1 93 ? -4.993 -10.131 16.877 1.00 88.31 93 PHE A N 1
ATOM 756 C CA . PHE A 1 93 ? -3.677 -10.747 17.001 1.00 88.31 93 PHE A CA 1
ATOM 757 C C . PHE A 1 93 ? -3.535 -11.321 18.409 1.00 88.31 93 PHE A C 1
ATOM 759 O O . PHE A 1 93 ? -3.546 -10.571 19.385 1.00 88.31 93 PHE A O 1
ATOM 766 N N . VAL A 1 94 ? -3.405 -12.645 18.484 1.00 79.81 94 VAL A N 1
ATOM 767 C CA . VAL A 1 94 ? -3.227 -13.413 19.727 1.00 79.81 94 VAL A CA 1
ATOM 768 C C . VAL A 1 94 ? -1.750 -13.656 20.001 1.00 79.81 94 VAL A C 1
ATOM 770 O O . VAL A 1 94 ? -1.023 -13.965 19.028 1.00 79.81 94 VAL A O 1
#

Foldseek 3Di:
DDEDEAQQVVADADPDQDPDDDPPSGPDRPPVLLVCCVPPNLLQYAYDHPPPVNCSGVHRVSRLCCLQVPVSQVDPVSSVNHHPVSVVVPDDDD

pLDDT: mean 89.12, std 8.59, range [64.81, 98.12]